Protein AF-A0A9E5DBB2-F1 (afdb_monomer_lite)

Organism: NCBI:txid2828780

Radius of gyration: 24.65 Å; chains: 1; bounding box: 68×37×73 Å

Sequence (153 aa):
MVISCLILSIAASGCVDIGNDVDELGESISQARTDLQFLQWAANSTGVILDDYSNIKNATSERNTVLMEGSGRTLKEDSEKALTELDSFSVSPSLQDVVAEYRDFLQRSYNCGDFVETNSQTLDLEALEKTLEMINETSDLFSEISEMVEQRN

Secondary structure (DSSP, 8-state):
-----------------HHHHHHHHHHHHHHHHHHHHHHHHHHHHHHHHHHHHHHHHHHHHTT-HHHHHHHHHHHHHHHHHHHHHHTT----GGGHHHHHHHHHHHHHHHHHHHHHHHHTTT--HHHHHHHHHHGGGHHHHHHHHHHHHHHT-

Structure (mmCIF, N/CA/C/O backbone):
data_AF-A0A9E5DBB2-F1
#
_entry.id   AF-A0A9E5DBB2-F1
#
loop_
_atom_site.group_PDB
_atom_site.id
_atom_site.type_symbol
_atom_site.label_atom_id
_atom_site.label_alt_id
_atom_site.label_comp_id
_atom_site.label_asym_id
_atom_site.label_entity_id
_atom_site.label_seq_id
_atom_site.pdbx_PDB_ins_code
_atom_site.Cartn_x
_atom_site.Cartn_y
_atom_site.Cartn_z
_atom_site.occupancy
_atom_site.B_iso_or_equiv
_atom_site.auth_seq_id
_atom_site.auth_comp_id
_atom_site.auth_asym_id
_atom_site.auth_atom_id
_atom_site.pdbx_PDB_model_num
ATOM 1 N N . MET A 1 1 ? 51.039 -28.947 -32.766 1.00 38.28 1 MET A N 1
ATOM 2 C CA . MET A 1 1 ? 49.881 -28.193 -32.245 1.00 38.28 1 MET A CA 1
ATOM 3 C C . MET A 1 1 ? 49.002 -27.860 -33.441 1.00 38.28 1 MET A C 1
ATOM 5 O O . MET A 1 1 ? 49.497 -27.231 -34.365 1.00 38.28 1 MET A O 1
ATOM 9 N N . VAL A 1 2 ? 47.788 -28.405 -33.493 1.00 39.66 2 VAL A N 1
ATOM 10 C CA . VAL A 1 2 ? 46.828 -28.238 -34.599 1.00 39.66 2 VAL A CA 1
ATOM 11 C C . VAL A 1 2 ? 45.843 -27.142 -34.218 1.00 39.66 2 VAL A C 1
ATOM 13 O O . VAL A 1 2 ? 45.174 -27.352 -33.219 1.00 39.66 2 VAL A O 1
ATOM 16 N N . ILE A 1 3 ? 45.760 -26.062 -35.008 1.00 44.12 3 ILE A N 1
ATOM 17 C CA . ILE A 1 3 ? 44.581 -25.218 -35.346 1.00 44.12 3 ILE A CA 1
ATOM 18 C C . ILE A 1 3 ? 45.062 -24.419 -36.581 1.00 44.12 3 ILE A C 1
ATOM 20 O O . ILE A 1 3 ? 45.957 -23.597 -36.434 1.00 44.12 3 ILE A O 1
ATOM 24 N N . SER A 1 4 ? 44.767 -24.678 -37.857 1.00 36.53 4 SER A N 1
ATOM 25 C CA . SER A 1 4 ? 43.585 -25.121 -38.612 1.00 36.53 4 SER A CA 1
ATOM 26 C C . SER A 1 4 ? 42.376 -24.184 -38.541 1.00 36.53 4 SER A C 1
ATOM 28 O O . SER A 1 4 ? 41.604 -24.258 -37.594 1.00 36.53 4 SER A O 1
ATOM 30 N N . CYS A 1 5 ? 42.224 -23.415 -39.633 1.00 39.72 5 CYS A N 1
ATOM 31 C CA . CYS A 1 5 ? 41.011 -22.768 -40.161 1.00 39.72 5 CYS A CA 1
ATOM 32 C C . CYS A 1 5 ? 40.483 -21.565 -39.340 1.00 39.72 5 CYS A C 1
ATOM 34 O O . CYS A 1 5 ? 40.449 -21.603 -38.126 1.00 39.72 5 CYS A O 1
ATOM 36 N N . LEU A 1 6 ? 40.059 -20.435 -39.907 1.00 39.97 6 LEU A N 1
ATOM 37 C CA . LEU A 1 6 ? 39.423 -20.205 -41.197 1.00 39.97 6 LEU A CA 1
ATOM 38 C C . LEU A 1 6 ? 39.797 -18.833 -41.780 1.00 39.97 6 LEU A C 1
ATOM 40 O O . LEU A 1 6 ? 39.948 -17.835 -41.084 1.00 39.97 6 LEU A O 1
ATOM 44 N N . ILE A 1 7 ? 39.861 -18.833 -43.104 1.00 51.00 7 ILE A N 1
ATOM 45 C CA . ILE A 1 7 ? 39.891 -17.689 -44.008 1.00 51.00 7 ILE A CA 1
ATOM 46 C C . ILE A 1 7 ? 38.579 -16.904 -43.839 1.00 51.00 7 ILE A C 1
ATOM 48 O O . ILE A 1 7 ? 37.511 -17.451 -44.112 1.00 51.00 7 ILE A O 1
ATOM 52 N N . LEU A 1 8 ? 38.643 -15.634 -43.428 1.00 46.06 8 LEU A N 1
ATOM 53 C CA . LEU A 1 8 ? 37.527 -14.701 -43.601 1.00 46.06 8 LEU A CA 1
ATOM 54 C C . LEU A 1 8 ? 37.630 -14.096 -45.000 1.00 46.06 8 LEU A C 1
ATOM 56 O O . LEU A 1 8 ? 38.415 -13.187 -45.268 1.00 46.06 8 LEU A O 1
ATOM 60 N N . SER A 1 9 ? 36.876 -14.717 -45.902 1.00 42.84 9 SER A N 1
ATOM 61 C CA . SER A 1 9 ? 36.685 -14.307 -47.283 1.00 42.84 9 SER A CA 1
ATOM 62 C C . SER A 1 9 ? 36.074 -12.910 -47.392 1.00 42.84 9 SER A C 1
ATOM 64 O O . SER A 1 9 ? 35.323 -12.439 -46.544 1.00 42.84 9 SER A O 1
ATOM 66 N N . ILE A 1 10 ? 36.445 -12.286 -48.499 1.00 46.56 10 ILE A N 1
ATOM 67 C CA . ILE A 1 10 ? 36.265 -10.898 -48.897 1.00 46.56 10 ILE A CA 1
ATOM 68 C C . ILE A 1 10 ? 34.786 -10.538 -49.141 1.00 46.56 10 ILE A C 1
ATOM 70 O O . ILE A 1 10 ? 34.052 -11.311 -49.746 1.00 46.56 10 ILE A O 1
ATOM 74 N N . ALA A 1 11 ? 34.436 -9.325 -48.700 1.00 48.88 11 ALA A N 1
ATOM 75 C CA . ALA A 1 11 ? 33.412 -8.377 -49.161 1.00 48.88 11 ALA A CA 1
ATOM 76 C C . ALA A 1 11 ? 32.086 -8.884 -49.765 1.00 48.88 11 ALA A C 1
ATOM 78 O O . ALA A 1 11 ? 32.045 -9.427 -50.866 1.00 48.88 11 ALA A O 1
ATOM 79 N N . ALA A 1 12 ? 30.980 -8.442 -49.160 1.00 40.69 12 ALA A N 1
ATOM 80 C CA . ALA A 1 12 ? 29.794 -8.019 -49.900 1.00 40.69 12 ALA A CA 1
ATOM 81 C C . ALA A 1 12 ? 29.075 -6.897 -49.133 1.00 40.69 12 ALA A C 1
ATOM 83 O O . ALA A 1 12 ? 28.598 -7.096 -48.023 1.00 40.69 12 ALA A O 1
ATOM 84 N N . SER A 1 13 ? 29.083 -5.710 -49.742 1.00 54.31 13 SER A N 1
ATOM 85 C CA . SER A 1 13 ? 28.110 -4.616 -49.627 1.00 54.31 13 SER A CA 1
ATOM 86 C C . SER A 1 13 ? 27.138 -4.619 -48.439 1.00 54.31 13 SER A C 1
ATOM 88 O O . SER A 1 13 ? 26.120 -5.306 -48.442 1.00 54.31 13 SER A O 1
ATOM 90 N N . GLY A 1 14 ? 27.384 -3.687 -47.531 1.00 35.47 14 GLY A N 1
ATOM 91 C CA . GLY A 1 14 ? 26.395 -3.119 -46.634 1.00 35.47 14 GLY A CA 1
ATOM 92 C C . GLY A 1 14 ? 27.130 -2.151 -45.730 1.00 35.47 14 GLY A C 1
ATOM 93 O O . GLY A 1 14 ? 27.947 -2.586 -44.926 1.00 35.47 14 GLY A O 1
ATOM 94 N N . CYS A 1 15 ? 26.898 -0.846 -45.873 1.00 52.41 15 CYS A N 1
ATOM 95 C CA . CYS A 1 15 ? 27.065 0.026 -44.719 1.00 52.41 15 CYS A CA 1
ATOM 96 C C . CYS A 1 15 ? 26.123 -0.544 -43.655 1.00 52.41 15 CYS A C 1
ATOM 98 O O . CYS A 1 15 ? 24.919 -0.325 -43.740 1.00 52.41 15 CYS A O 1
ATOM 100 N N . VAL A 1 16 ? 26.645 -1.364 -42.741 1.00 46.38 16 VAL A N 1
ATOM 101 C CA . VAL A 1 16 ? 25.950 -1.623 -41.487 1.00 46.38 16 VAL A CA 1
ATOM 102 C C . VAL A 1 16 ? 25.908 -0.277 -40.795 1.00 46.38 16 VAL A C 1
ATOM 104 O O . VAL A 1 16 ? 26.932 0.385 -40.611 1.00 46.38 16 VAL A O 1
ATOM 107 N N . ASP A 1 17 ? 24.680 0.152 -40.581 1.00 50.62 17 ASP A N 1
ATOM 108 C CA . ASP A 1 17 ? 24.295 1.388 -39.951 1.00 50.62 17 ASP A CA 1
ATOM 109 C C . ASP A 1 17 ? 24.848 1.415 -38.523 1.00 50.62 17 ASP A C 1
ATOM 111 O O . ASP A 1 17 ? 24.254 0.879 -37.595 1.00 50.62 17 ASP A O 1
ATOM 115 N N . ILE A 1 18 ? 26.025 2.021 -38.360 1.00 47.72 18 ILE A N 1
ATOM 116 C CA . ILE A 1 18 ? 26.657 2.287 -37.058 1.00 47.72 18 ILE A CA 1
ATOM 117 C C . ILE A 1 18 ? 25.768 3.219 -36.197 1.00 47.72 18 ILE A C 1
ATOM 119 O O . ILE A 1 18 ? 26.029 3.379 -35.008 1.00 47.72 18 ILE A O 1
ATOM 123 N N . GLY A 1 19 ? 24.711 3.823 -36.762 1.00 44.25 19 GLY A N 1
ATOM 124 C CA . GLY A 1 19 ? 23.722 4.601 -36.015 1.00 44.25 19 GLY A CA 1
ATOM 125 C C . GLY A 1 19 ? 22.753 3.751 -35.189 1.00 44.25 19 GLY A C 1
ATOM 126 O O . GLY A 1 19 ? 22.377 4.166 -34.099 1.00 44.25 19 GLY A O 1
ATOM 127 N N . ASN A 1 20 ? 22.406 2.545 -35.646 1.00 49.81 20 ASN A N 1
ATOM 128 C CA . ASN A 1 20 ? 21.326 1.761 -35.036 1.00 49.81 20 ASN A CA 1
ATOM 129 C C . ASN A 1 20 ? 21.748 1.094 -33.712 1.00 49.81 20 ASN A C 1
ATOM 131 O O . ASN A 1 20 ? 20.973 1.054 -32.763 1.00 49.81 20 ASN A O 1
ATOM 135 N N . ASP A 1 21 ? 23.005 0.649 -33.616 1.00 52.50 21 ASP A N 1
ATOM 136 C CA . ASP A 1 21 ? 23.537 0.013 -32.401 1.00 52.50 21 ASP A CA 1
ATOM 137 C C . ASP A 1 21 ? 23.698 1.015 -31.241 1.00 52.50 21 ASP A C 1
ATOM 139 O O . ASP A 1 21 ? 23.589 0.649 -30.072 1.00 52.50 21 ASP A O 1
ATOM 143 N N . VAL A 1 22 ? 23.971 2.292 -31.536 1.00 58.00 22 VAL A N 1
ATOM 144 C CA . VAL A 1 22 ? 24.138 3.334 -30.506 1.00 58.00 22 VAL A CA 1
ATOM 145 C C . VAL A 1 22 ? 22.784 3.782 -29.957 1.00 58.00 22 VAL A C 1
ATOM 147 O O . VAL A 1 22 ? 22.666 3.997 -28.749 1.00 58.00 22 VAL A O 1
ATOM 150 N N . ASP A 1 23 ? 21.770 3.873 -30.819 1.00 61.78 23 ASP A N 1
ATOM 151 C CA . ASP A 1 23 ? 20.405 4.210 -30.415 1.00 61.78 23 ASP A CA 1
ATOM 152 C C . ASP A 1 23 ? 19.772 3.070 -29.594 1.00 61.78 23 ASP A C 1
ATOM 154 O O . ASP A 1 23 ? 19.218 3.325 -28.524 1.00 61.78 23 ASP A O 1
ATOM 158 N N . GLU A 1 24 ? 19.970 1.806 -29.989 1.00 63.09 24 GLU A N 1
ATOM 159 C CA . GLU A 1 24 ? 19.488 0.630 -29.242 1.00 63.09 24 GLU A CA 1
ATOM 160 C C . GLU A 1 24 ? 20.163 0.493 -27.860 1.00 63.09 24 GLU A C 1
ATOM 162 O O . GLU A 1 24 ? 19.503 0.221 -26.851 1.00 63.09 24 GLU A O 1
ATOM 167 N N . LEU A 1 25 ? 21.472 0.763 -27.770 1.00 64.19 25 LEU A N 1
ATOM 168 C CA . LEU A 1 25 ? 22.183 0.819 -26.486 1.00 64.19 25 LEU A CA 1
ATOM 169 C C . LEU A 1 25 ? 21.689 1.975 -25.602 1.00 64.19 25 LEU A C 1
ATOM 171 O O . LEU A 1 25 ? 21.563 1.812 -24.386 1.00 64.19 25 LEU A O 1
ATOM 175 N N . GLY A 1 26 ? 21.398 3.137 -26.194 1.00 61.22 26 GLY A N 1
ATOM 176 C CA . GLY A 1 26 ? 20.861 4.299 -25.487 1.00 61.22 26 GLY A CA 1
ATOM 177 C C . GLY A 1 26 ? 19.474 4.043 -24.892 1.00 61.22 26 GLY A C 1
ATOM 178 O O . GLY A 1 26 ? 19.241 4.343 -23.716 1.00 61.22 26 GLY A O 1
ATOM 179 N N . GLU A 1 27 ? 18.577 3.429 -25.665 1.00 67.62 27 GLU A N 1
ATOM 180 C CA . GLU A 1 27 ? 17.238 3.039 -25.214 1.00 67.62 27 GLU A CA 1
ATOM 181 C C . GLU A 1 27 ? 17.295 1.963 -24.122 1.00 67.62 27 GLU A C 1
ATOM 183 O O . GLU A 1 27 ? 16.628 2.095 -23.092 1.00 67.62 27 GLU A O 1
ATOM 188 N N . SER A 1 28 ? 18.157 0.952 -24.274 1.00 68.19 28 SER A N 1
ATOM 189 C CA . SER A 1 28 ? 18.336 -0.097 -23.264 1.00 68.19 28 SER A CA 1
ATOM 190 C C . SER A 1 28 ? 18.846 0.452 -21.926 1.00 68.19 28 SER A C 1
ATOM 192 O O . SER A 1 28 ? 18.391 0.006 -20.870 1.00 68.19 28 SER A O 1
ATOM 194 N N . ILE A 1 29 ? 19.767 1.423 -21.943 1.00 76.00 29 ILE A N 1
ATOM 195 C CA . ILE A 1 29 ? 20.264 2.082 -20.723 1.00 76.00 29 ILE A CA 1
ATOM 196 C C . ILE A 1 29 ? 19.168 2.952 -20.095 1.00 76.00 29 ILE A C 1
ATOM 198 O O . ILE A 1 29 ? 19.016 2.965 -18.870 1.00 76.00 29 ILE A O 1
ATOM 202 N N . SER A 1 30 ? 18.386 3.661 -20.915 1.00 85.12 30 SER A N 1
ATOM 203 C CA . SER A 1 30 ? 17.254 4.460 -20.439 1.00 85.12 30 SER A CA 1
ATOM 204 C C . SER A 1 30 ? 16.200 3.587 -19.755 1.00 85.12 30 SER A C 1
ATOM 206 O O . SER A 1 30 ? 15.757 3.917 -18.655 1.00 85.12 30 SER A O 1
ATOM 208 N N . GLN A 1 31 ? 15.854 2.442 -20.349 1.00 91.31 31 GLN A N 1
ATOM 209 C CA . GLN A 1 31 ? 14.888 1.510 -19.771 1.00 91.31 31 GLN A CA 1
ATOM 210 C C . GLN A 1 31 ? 15.396 0.893 -18.463 1.00 91.31 31 GLN A C 1
ATOM 212 O O . GLN A 1 31 ? 14.663 0.861 -17.477 1.00 91.31 31 GLN A O 1
ATOM 217 N N . ALA A 1 32 ? 16.664 0.467 -18.413 1.00 87.44 32 ALA A N 1
ATOM 218 C CA . ALA A 1 32 ? 17.264 -0.074 -17.192 1.00 87.44 32 ALA A CA 1
ATOM 219 C C . ALA A 1 32 ? 17.242 0.940 -16.033 1.00 87.44 32 ALA A C 1
ATOM 221 O O . ALA A 1 32 ? 17.027 0.570 -14.879 1.00 87.44 32 ALA A O 1
ATOM 222 N N . ARG A 1 33 ? 17.413 2.234 -16.335 1.00 89.44 33 ARG A N 1
ATOM 223 C CA . ARG A 1 33 ? 17.299 3.305 -15.341 1.00 89.44 33 ARG A CA 1
ATOM 224 C C . ARG A 1 33 ? 15.868 3.470 -14.831 1.00 89.44 33 ARG A C 1
ATOM 226 O O . ARG A 1 33 ? 15.692 3.617 -13.625 1.00 89.44 33 ARG A O 1
ATOM 233 N N . THR A 1 34 ? 14.870 3.463 -15.712 1.00 92.00 34 THR A N 1
ATOM 234 C CA . THR A 1 34 ? 13.454 3.544 -15.312 1.00 92.00 34 THR A CA 1
ATOM 235 C C . THR A 1 34 ? 13.051 2.348 -14.452 1.00 92.00 34 THR A C 1
ATOM 237 O O . THR A 1 34 ? 12.407 2.530 -13.422 1.00 92.00 34 THR A O 1
ATOM 240 N N . ASP A 1 35 ? 13.496 1.147 -14.818 1.00 93.25 35 ASP A N 1
ATOM 241 C CA . ASP A 1 35 ? 13.283 -0.078 -14.045 1.00 93.25 35 ASP A CA 1
ATOM 242 C C . ASP A 1 35 ? 13.868 0.035 -12.625 1.00 93.25 35 ASP A C 1
ATOM 244 O O . ASP A 1 35 ? 13.189 -0.262 -11.644 1.00 93.25 35 ASP A O 1
ATOM 248 N N . LEU A 1 36 ? 15.109 0.522 -12.496 1.00 92.31 36 LEU A N 1
ATOM 249 C CA . LEU A 1 36 ? 15.742 0.759 -11.193 1.00 92.31 36 LEU A CA 1
ATOM 250 C C . LEU A 1 36 ? 15.004 1.817 -10.365 1.00 92.31 36 LEU A C 1
ATOM 252 O O . LEU A 1 36 ? 14.843 1.646 -9.159 1.00 92.31 36 LEU A O 1
ATOM 256 N N . GLN A 1 37 ? 14.546 2.900 -11.000 1.00 94.31 37 GLN A N 1
ATOM 257 C CA . GLN A 1 37 ? 13.764 3.939 -10.326 1.00 94.31 37 GLN A CA 1
ATOM 258 C C . GLN A 1 37 ? 12.447 3.386 -9.780 1.00 94.31 37 GLN A C 1
ATOM 260 O O . GLN A 1 37 ? 12.108 3.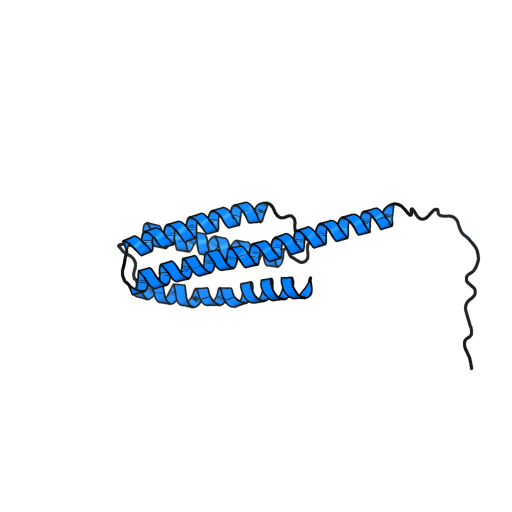684 -8.638 1.00 94.31 37 GLN A O 1
ATOM 265 N N . PHE A 1 38 ? 11.745 2.560 -10.562 1.00 95.50 38 PHE A N 1
ATOM 266 C CA . PHE A 1 38 ? 10.540 1.870 -10.109 1.00 95.50 38 PHE A CA 1
ATOM 267 C C . PHE A 1 38 ? 10.832 0.978 -8.900 1.00 95.50 38 PHE A C 1
ATOM 269 O O . PHE A 1 38 ? 10.175 1.126 -7.876 1.00 95.50 38 PHE A O 1
ATOM 276 N N . LEU A 1 39 ? 11.836 0.101 -8.982 1.00 94.00 39 LEU A N 1
ATOM 277 C CA . LEU A 1 39 ? 12.137 -0.843 -7.901 1.00 94.00 39 LEU A CA 1
ATOM 278 C C . LEU A 1 39 ? 12.537 -0.125 -6.599 1.00 94.00 39 LEU A C 1
ATOM 280 O O . LEU A 1 39 ? 12.062 -0.477 -5.521 1.00 94.00 39 LEU A O 1
ATOM 284 N N . GLN A 1 40 ? 13.354 0.931 -6.691 1.00 92.56 40 GLN A N 1
ATOM 285 C CA . GLN A 1 40 ? 13.727 1.753 -5.533 1.00 92.56 40 GLN A CA 1
ATOM 286 C C . GLN A 1 40 ? 12.523 2.483 -4.931 1.00 92.56 40 GLN A C 1
ATOM 288 O O . GLN A 1 40 ? 12.374 2.549 -3.710 1.00 92.56 40 GLN A O 1
ATOM 293 N N . TRP A 1 41 ? 11.659 3.044 -5.777 1.00 96.50 41 TRP A N 1
ATOM 294 C CA . TRP A 1 41 ? 10.438 3.701 -5.328 1.00 96.50 41 TRP A CA 1
ATOM 295 C C . TRP A 1 41 ? 9.463 2.711 -4.674 1.00 96.50 41 TRP A C 1
ATOM 297 O O . TRP A 1 41 ? 8.922 3.010 -3.607 1.00 96.50 41 TRP A O 1
ATOM 307 N N . ALA A 1 42 ? 9.278 1.524 -5.257 1.00 94.25 42 ALA A N 1
ATOM 308 C CA . ALA A 1 42 ? 8.396 0.484 -4.736 1.00 94.25 42 ALA A CA 1
ATOM 309 C C . ALA A 1 42 ? 8.875 -0.004 -3.361 1.00 94.25 42 ALA A C 1
ATOM 311 O O . ALA A 1 42 ? 8.082 -0.080 -2.426 1.00 94.25 42 ALA A O 1
ATOM 312 N N . ALA A 1 43 ? 10.183 -0.222 -3.187 1.00 89.19 43 ALA A N 1
ATO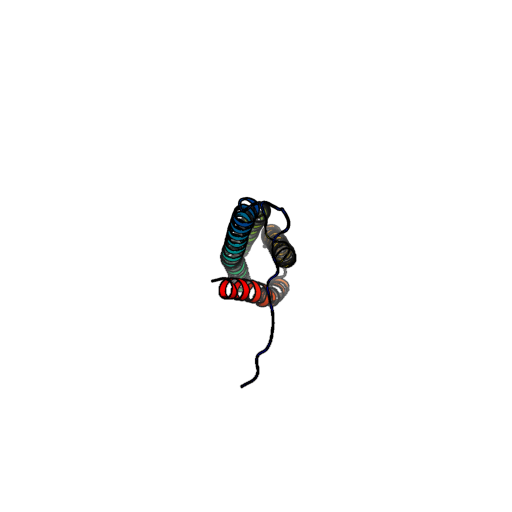M 313 C CA . ALA A 1 43 ? 10.762 -0.582 -1.892 1.00 89.19 43 ALA A CA 1
ATOM 314 C C . ALA A 1 43 ? 10.518 0.500 -0.822 1.00 89.19 43 ALA A C 1
ATOM 316 O O . ALA A 1 43 ? 10.070 0.201 0.285 1.00 89.19 43 ALA A O 1
ATOM 317 N N . ASN A 1 44 ? 10.762 1.771 -1.159 1.00 90.75 44 ASN A N 1
ATOM 318 C CA . ASN A 1 44 ? 10.573 2.883 -0.224 1.00 90.75 44 ASN A CA 1
ATOM 319 C C . ASN A 1 44 ? 9.101 3.078 0.161 1.00 90.75 44 ASN A C 1
ATOM 321 O O . ASN A 1 44 ? 8.788 3.248 1.337 1.00 90.75 44 ASN A O 1
ATOM 325 N N . SER A 1 45 ? 8.198 3.053 -0.823 1.00 94.19 45 SER A N 1
ATOM 326 C CA . SER A 1 45 ? 6.760 3.195 -0.574 1.00 94.19 45 SER A CA 1
ATOM 327 C C . SER A 1 45 ? 6.200 2.001 0.201 1.00 94.19 45 SER A C 1
ATOM 329 O O . SER A 1 45 ? 5.394 2.209 1.101 1.00 94.19 45 SER A O 1
ATOM 331 N N . THR A 1 46 ? 6.701 0.781 -0.025 1.00 90.88 46 THR A N 1
ATOM 332 C CA . THR A 1 46 ? 6.346 -0.387 0.800 1.00 90.88 46 THR A CA 1
ATOM 333 C C . THR A 1 46 ? 6.675 -0.149 2.272 1.00 90.88 46 THR A C 1
ATOM 335 O O . THR A 1 46 ? 5.850 -0.446 3.130 1.00 90.88 46 THR A O 1
ATOM 338 N N . GLY A 1 47 ? 7.841 0.434 2.573 1.00 89.31 47 GLY A N 1
ATOM 339 C CA . GLY A 1 47 ? 8.219 0.791 3.944 1.00 89.31 47 GLY A CA 1
ATOM 340 C C . GLY A 1 47 ? 7.202 1.715 4.621 1.00 89.31 47 GLY A C 1
ATOM 341 O O . GLY A 1 47 ? 6.790 1.444 5.744 1.00 89.31 47 GLY A O 1
ATOM 342 N N . VAL A 1 48 ? 6.730 2.744 3.909 1.00 94.19 48 VAL A N 1
ATOM 343 C CA . VAL A 1 48 ? 5.687 3.663 4.406 1.00 94.19 48 VAL A CA 1
ATOM 344 C C . VAL A 1 48 ? 4.384 2.914 4.700 1.00 94.19 48 VAL A C 1
ATOM 346 O O . VAL A 1 48 ? 3.837 3.029 5.792 1.00 94.19 48 VAL A O 1
ATOM 349 N N . ILE A 1 49 ? 3.925 2.079 3.766 1.00 94.38 49 ILE A N 1
ATOM 350 C CA . ILE A 1 49 ? 2.677 1.321 3.930 1.00 94.38 49 ILE A CA 1
ATOM 351 C C . ILE A 1 49 ? 2.765 0.323 5.098 1.00 94.38 49 ILE A C 1
ATOM 353 O O . ILE A 1 49 ? 1.796 0.128 5.834 1.00 94.38 49 ILE A O 1
ATOM 357 N N . LEU A 1 50 ? 3.922 -0.310 5.308 1.00 90.69 50 LEU A N 1
ATOM 358 C CA . LEU A 1 50 ? 4.139 -1.209 6.446 1.00 90.69 50 LEU A CA 1
ATOM 359 C C . LEU A 1 50 ? 4.157 -0.459 7.787 1.00 90.69 50 LEU A C 1
ATOM 361 O O . LEU A 1 50 ? 3.614 -0.967 8.774 1.00 90.69 50 LEU A O 1
ATOM 365 N N . ASP A 1 51 ? 4.723 0.748 7.828 1.00 92.69 51 ASP A N 1
ATOM 366 C CA . ASP A 1 51 ? 4.667 1.610 9.011 1.00 92.69 51 ASP A CA 1
ATOM 367 C C . ASP A 1 51 ? 3.215 1.995 9.348 1.00 92.69 51 ASP A C 1
ATOM 369 O O . ASP A 1 51 ? 2.816 1.952 10.516 1.00 92.69 51 ASP A O 1
ATOM 373 N N . ASP A 1 52 ? 2.381 2.270 8.345 1.00 95.12 52 ASP A N 1
ATOM 374 C CA . ASP A 1 52 ? 0.955 2.549 8.542 1.00 95.12 52 ASP A CA 1
ATOM 375 C C . ASP A 1 52 ? 0.190 1.349 9.106 1.00 95.12 52 ASP A C 1
ATOM 377 O O . ASP A 1 52 ? -0.584 1.486 10.060 1.00 95.12 52 ASP A O 1
ATOM 381 N N . TYR A 1 53 ? 0.450 0.146 8.588 1.00 92.50 53 TYR A N 1
ATOM 382 C CA . TYR A 1 53 ? -0.094 -1.082 9.167 1.00 92.50 53 TYR A CA 1
ATOM 383 C C . TYR A 1 53 ? 0.332 -1.274 10.627 1.00 92.50 53 TYR A C 1
ATOM 385 O O . TYR A 1 53 ? -0.492 -1.648 11.469 1.00 92.50 53 TYR A O 1
ATOM 393 N N . SER A 1 54 ? 1.594 -0.982 10.950 1.00 91.62 54 SER A N 1
ATOM 394 C CA . SER A 1 54 ? 2.108 -1.018 12.323 1.00 91.62 54 SER A CA 1
ATOM 395 C C . SER A 1 54 ? 1.377 -0.018 13.226 1.00 91.62 54 SER A C 1
ATOM 397 O O . SER A 1 54 ? 0.981 -0.361 14.343 1.00 91.62 54 SER A O 1
ATOM 399 N N . ASN A 1 55 ? 1.100 1.189 12.729 1.00 94.25 55 ASN A N 1
ATOM 400 C CA . ASN A 1 55 ? 0.334 2.201 13.456 1.00 94.25 55 ASN A CA 1
ATOM 401 C C . ASN A 1 55 ? -1.104 1.742 13.741 1.00 94.25 55 ASN A C 1
ATOM 403 O O . ASN A 1 55 ? -1.563 1.854 14.880 1.00 94.25 55 ASN A O 1
ATOM 407 N N . ILE A 1 56 ? -1.790 1.149 12.755 1.00 92.75 56 ILE A N 1
ATOM 408 C CA . ILE A 1 56 ? -3.126 0.563 12.952 1.00 92.75 56 ILE A CA 1
ATOM 409 C C . ILE A 1 56 ? -3.071 -0.558 13.994 1.00 92.75 56 ILE A C 1
ATOM 411 O O . ILE A 1 56 ? -3.926 -0.613 14.882 1.00 92.75 56 ILE A O 1
ATOM 415 N N . LYS A 1 57 ? -2.069 -1.442 13.920 1.00 90.56 57 LYS A N 1
ATOM 416 C CA . LYS A 1 57 ? -1.890 -2.534 14.884 1.00 90.56 57 LYS A CA 1
ATOM 417 C C . LYS A 1 57 ? -1.720 -1.999 16.304 1.00 90.56 57 LYS A C 1
ATOM 419 O O . LYS A 1 57 ? -2.447 -2.423 17.198 1.00 90.56 57 LYS A O 1
ATOM 424 N N . ASN A 1 58 ? -0.830 -1.028 16.500 1.00 91.31 58 ASN A N 1
ATOM 425 C CA . ASN A 1 58 ? -0.601 -0.407 17.804 1.00 91.31 58 ASN A CA 1
ATOM 426 C C . ASN A 1 58 ? -1.880 0.251 18.342 1.00 91.31 58 ASN A C 1
ATOM 428 O O . ASN A 1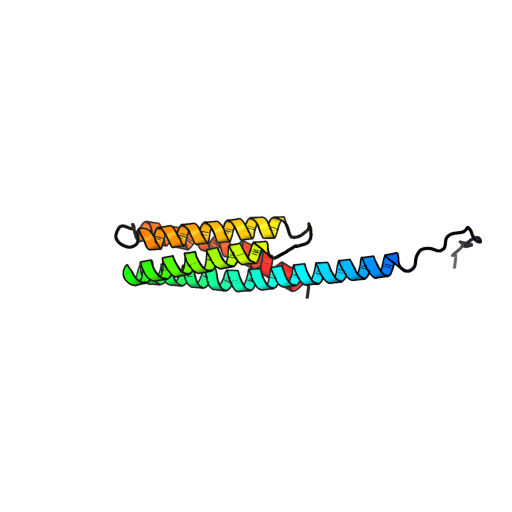 58 ? -2.278 -0.011 19.477 1.00 91.31 58 ASN A O 1
ATOM 432 N N . ALA A 1 59 ? -2.582 1.027 17.510 1.00 91.75 59 ALA A N 1
ATOM 433 C CA . ALA A 1 59 ? -3.844 1.658 17.889 1.00 91.75 59 ALA A CA 1
ATOM 434 C C . ALA A 1 59 ? -4.934 0.633 18.258 1.00 91.75 59 ALA A C 1
ATOM 436 O O . ALA A 1 59 ? -5.703 0.853 19.198 1.00 91.75 59 ALA A O 1
ATOM 437 N N . THR A 1 60 ? -4.974 -0.500 17.551 1.00 89.88 60 THR A N 1
ATOM 438 C CA . THR A 1 60 ? -5.901 -1.610 17.817 1.00 89.88 60 THR A CA 1
ATOM 439 C C . THR A 1 60 ? -5.607 -2.262 19.167 1.00 89.88 60 THR A C 1
ATOM 441 O O . THR A 1 60 ? -6.518 -2.403 19.985 1.00 89.88 60 THR A O 1
ATOM 444 N N . SER A 1 61 ? -4.339 -2.570 19.456 1.00 88.00 61 SER A N 1
ATOM 445 C CA . SER A 1 61 ? -3.929 -3.167 20.732 1.00 88.00 61 SER A CA 1
ATOM 446 C C . SER A 1 61 ? -4.121 -2.221 21.925 1.00 88.00 61 SER A C 1
ATOM 448 O O . SER A 1 61 ? -4.445 -2.662 23.029 1.00 88.00 61 SER A O 1
ATOM 450 N N . GLU A 1 62 ? -4.005 -0.909 21.711 1.00 90.75 62 GLU A N 1
ATOM 451 C CA . GLU A 1 62 ? -4.358 0.122 22.698 1.00 90.75 62 GLU A CA 1
ATOM 452 C C . GLU A 1 62 ? -5.873 0.343 22.835 1.00 90.75 62 GLU A C 1
ATOM 454 O O . GLU A 1 62 ? -6.318 1.054 23.740 1.00 90.75 62 GLU A O 1
ATOM 459 N N . ARG A 1 63 ? -6.677 -0.261 21.948 1.00 89.00 63 ARG A N 1
ATOM 460 C CA . ARG A 1 63 ? -8.128 -0.048 21.825 1.00 89.00 63 ARG A CA 1
ATOM 461 C C . ARG A 1 63 ? -8.485 1.432 21.656 1.00 89.00 63 ARG A C 1
ATOM 463 O O . ARG A 1 63 ? -9.522 1.897 22.135 1.00 89.00 63 ARG A O 1
ATOM 470 N N . ASN A 1 64 ? -7.610 2.184 20.993 1.00 92.69 64 ASN A N 1
ATOM 471 C CA . ASN A 1 64 ? -7.753 3.616 20.796 1.00 92.69 64 ASN A CA 1
ATOM 472 C C . ASN A 1 64 ? -8.410 3.891 19.442 1.00 92.69 64 ASN A C 1
ATOM 474 O O . ASN A 1 64 ? -7.738 4.070 18.429 1.00 92.69 64 ASN A O 1
ATOM 478 N N . THR A 1 65 ? -9.740 3.947 19.433 1.00 90.38 65 THR A N 1
ATOM 479 C CA . THR A 1 65 ? -10.532 4.078 18.200 1.00 90.38 65 THR A CA 1
ATOM 480 C C . THR A 1 65 ? -10.255 5.370 17.427 1.00 90.38 65 THR A C 1
ATOM 482 O O . THR A 1 65 ? -10.351 5.373 16.203 1.00 90.38 65 THR A O 1
ATOM 485 N N . VAL A 1 66 ? -9.851 6.449 18.109 1.00 93.88 66 VAL A N 1
ATOM 486 C CA . VAL A 1 66 ? -9.462 7.715 17.465 1.00 93.88 66 VAL A CA 1
ATOM 487 C C . VAL A 1 66 ? -8.136 7.561 16.723 1.00 93.88 66 VAL A C 1
ATOM 489 O O . VAL A 1 66 ? -8.019 8.008 15.583 1.00 93.88 66 VAL A O 1
ATOM 492 N N . LEU A 1 67 ? -7.144 6.910 17.343 1.00 95.00 67 LEU A N 1
ATOM 493 C CA . LEU A 1 67 ? -5.888 6.602 16.657 1.00 95.00 67 LEU A CA 1
ATOM 494 C C . LEU A 1 67 ? -6.106 5.602 15.524 1.00 95.00 67 LEU A C 1
ATOM 496 O O . LEU A 1 67 ? -5.525 5.785 14.465 1.00 95.00 67 LEU A O 1
ATOM 500 N N . MET A 1 68 ? -6.981 4.608 15.698 1.00 92.81 68 MET A N 1
ATOM 501 C CA . MET A 1 68 ? -7.315 3.666 14.629 1.00 92.81 68 MET A CA 1
ATOM 502 C C . MET A 1 68 ? -7.907 4.384 13.417 1.00 92.81 68 MET A C 1
ATOM 504 O O . MET A 1 68 ? -7.438 4.169 12.306 1.00 92.81 68 MET A O 1
ATOM 508 N N . GLU A 1 69 ? -8.900 5.254 13.623 1.00 94.50 69 GLU A N 1
ATOM 509 C CA . GLU A 1 69 ? -9.498 6.043 12.541 1.00 94.50 69 GLU A CA 1
ATOM 510 C C . GLU A 1 69 ? -8.437 6.883 11.815 1.00 94.50 69 GLU A C 1
ATOM 512 O O . GLU A 1 69 ? -8.372 6.882 10.587 1.00 94.50 69 GLU A O 1
ATOM 517 N N . GLY A 1 70 ? -7.576 7.564 12.580 1.00 97.19 70 GLY A N 1
ATOM 518 C CA . GLY A 1 70 ? -6.474 8.355 12.038 1.00 97.19 70 GLY A CA 1
ATOM 519 C C . GLY A 1 70 ? -5.487 7.519 11.222 1.00 97.19 70 GLY A C 1
ATOM 520 O O . GLY A 1 70 ? -5.180 7.885 10.094 1.00 97.19 70 GLY A O 1
ATOM 521 N N . SER A 1 71 ? -5.031 6.384 11.752 1.00 96.38 71 SER A N 1
ATOM 522 C CA . SER A 1 71 ? -4.089 5.495 11.064 1.00 96.38 71 SER A CA 1
ATOM 523 C C . SER A 1 71 ? -4.709 4.802 9.848 1.00 96.38 71 SER A C 1
ATOM 525 O O . SER A 1 71 ? -4.030 4.630 8.842 1.00 96.38 71 SER A O 1
ATOM 527 N N . GLY A 1 72 ? -5.999 4.453 9.897 1.00 95.69 72 GLY A N 1
ATOM 528 C CA . GLY A 1 72 ? -6.737 3.943 8.739 1.00 95.69 72 GLY A CA 1
ATOM 529 C C . GLY A 1 72 ? -6.800 4.967 7.605 1.00 95.69 72 GLY A C 1
ATOM 530 O O . GLY A 1 72 ? -6.527 4.632 6.452 1.00 95.69 72 GLY A O 1
ATOM 531 N N . ARG A 1 73 ? -7.067 6.236 7.940 1.00 98.25 73 ARG A N 1
ATOM 532 C CA . ARG A 1 73 ? -7.026 7.344 6.978 1.00 98.25 73 ARG A CA 1
ATOM 533 C C . ARG A 1 73 ? -5.641 7.517 6.359 1.00 98.25 73 ARG A C 1
ATOM 535 O O . ARG A 1 73 ? -5.556 7.628 5.143 1.00 98.25 73 ARG A O 1
ATOM 542 N N . THR A 1 74 ? -4.577 7.499 7.163 1.00 98.31 74 THR A N 1
ATOM 543 C CA . THR A 1 74 ? -3.199 7.610 6.653 1.00 98.31 74 THR A CA 1
ATOM 544 C C . THR A 1 74 ? -2.873 6.483 5.673 1.00 98.31 74 THR A C 1
ATOM 546 O O . THR A 1 74 ? -2.518 6.775 4.536 1.00 98.31 74 THR A O 1
ATOM 549 N N . LEU A 1 75 ? -3.133 5.221 6.047 1.00 97.19 75 LEU A N 1
ATOM 550 C CA . LEU A 1 75 ? -2.907 4.067 5.168 1.00 97.19 75 LEU A CA 1
ATOM 551 C C . LEU A 1 75 ? -3.630 4.218 3.823 1.00 97.19 75 LEU A C 1
ATOM 553 O O . LEU A 1 75 ? -3.081 3.911 2.764 1.00 97.19 75 LEU A O 1
ATOM 557 N N . LYS A 1 76 ? -4.883 4.676 3.865 1.00 97.69 76 LYS A N 1
ATOM 558 C CA . LYS A 1 76 ? -5.703 4.916 2.677 1.00 97.69 76 LYS A CA 1
ATOM 559 C C . LYS A 1 76 ? -5.106 6.007 1.786 1.00 97.69 76 LYS A C 1
ATOM 561 O O . LYS A 1 76 ? -4.951 5.777 0.589 1.00 97.69 76 LYS A O 1
ATOM 566 N N . GLU A 1 77 ? -4.764 7.160 2.357 1.00 98.56 77 GLU A N 1
ATOM 567 C CA . GLU A 1 77 ? -4.202 8.305 1.628 1.00 98.56 77 GLU A CA 1
ATOM 568 C C . GLU A 1 77 ? -2.844 7.969 0.992 1.00 98.56 77 GLU A C 1
ATOM 570 O O . GLU A 1 77 ? -2.626 8.256 -0.189 1.00 98.56 77 GLU A O 1
ATOM 575 N N . ASP A 1 78 ? -1.950 7.306 1.729 1.00 98.44 78 ASP A N 1
ATOM 576 C CA . ASP A 1 78 ? -0.631 6.931 1.216 1.00 98.44 78 ASP A CA 1
ATOM 577 C C . ASP A 1 78 ? -0.718 5.811 0.168 1.00 98.44 78 ASP A C 1
ATOM 579 O O . ASP A 1 78 ? -0.013 5.863 -0.845 1.00 98.44 78 ASP A O 1
ATOM 583 N N . SER A 1 79 ? -1.651 4.863 0.320 1.00 97.69 79 SER A N 1
ATOM 584 C CA . SER A 1 79 ? -1.930 3.854 -0.713 1.00 97.69 79 SER A CA 1
ATOM 585 C C . SER A 1 79 ? -2.476 4.481 -2.000 1.00 97.69 79 SER A C 1
ATOM 587 O O . SER A 1 79 ? -2.040 4.125 -3.093 1.00 97.69 79 SER A O 1
ATOM 589 N N . GLU A 1 80 ? -3.409 5.433 -1.897 1.00 98.38 80 GLU A N 1
ATOM 590 C CA . GLU A 1 80 ? -3.975 6.148 -3.052 1.00 98.38 80 GLU A CA 1
ATOM 591 C C . GLU A 1 80 ? -2.907 6.959 -3.796 1.00 98.38 80 GLU A C 1
ATOM 593 O O . GLU A 1 80 ? -2.820 6.935 -5.031 1.00 98.38 80 GLU A O 1
ATOM 598 N N . LYS A 1 81 ? -2.041 7.640 -3.042 1.00 98.38 81 LYS A N 1
ATOM 599 C CA . LYS A 1 81 ? -0.902 8.370 -3.595 1.00 98.38 81 LYS A CA 1
ATOM 600 C C . LYS A 1 81 ? 0.076 7.431 -4.300 1.00 98.38 81 LYS A C 1
ATOM 602 O O . LYS A 1 81 ? 0.490 7.728 -5.420 1.00 98.38 81 LYS A O 1
ATOM 607 N N . ALA A 1 82 ? 0.422 6.304 -3.678 1.00 97.69 82 ALA A N 1
ATOM 608 C CA . ALA A 1 82 ? 1.329 5.326 -4.265 1.00 97.69 82 ALA A CA 1
ATOM 609 C C . ALA A 1 82 ? 0.744 4.683 -5.533 1.00 97.69 82 ALA A C 1
ATOM 611 O O . ALA A 1 82 ? 1.465 4.524 -6.513 1.00 97.69 82 ALA A O 1
ATOM 612 N N . LEU A 1 83 ? -0.562 4.388 -5.566 1.00 97.88 83 LEU A N 1
ATOM 613 C CA . LEU A 1 83 ? -1.251 3.915 -6.775 1.00 97.88 83 LEU A CA 1
ATOM 614 C C . LEU A 1 83 ? -1.157 4.936 -7.913 1.00 97.88 83 LEU A C 1
ATOM 616 O O . LEU A 1 83 ? -0.868 4.574 -9.049 1.00 97.88 83 LEU A O 1
ATOM 620 N N . THR A 1 84 ? -1.350 6.217 -7.598 1.00 97.81 84 THR A N 1
ATOM 621 C CA . THR A 1 84 ? -1.244 7.300 -8.585 1.00 97.81 84 THR A CA 1
ATOM 622 C C . THR A 1 84 ? 0.179 7.429 -9.133 1.00 97.81 84 THR A C 1
ATOM 624 O O . THR A 1 84 ? 0.370 7.651 -10.328 1.00 97.81 84 THR A O 1
ATOM 627 N N . GLU A 1 85 ? 1.193 7.299 -8.276 1.00 98.00 85 GLU A N 1
ATOM 628 C CA . GLU A 1 85 ? 2.596 7.378 -8.692 1.00 98.00 85 GLU A CA 1
ATOM 629 C C . GLU A 1 85 ? 3.046 6.124 -9.460 1.00 98.00 85 GLU A C 1
ATOM 631 O O . GLU A 1 85 ? 3.806 6.254 -10.421 1.00 98.00 85 GLU A O 1
ATOM 636 N N . LEU A 1 86 ? 2.514 4.938 -9.131 1.00 96.88 86 LEU A N 1
ATOM 637 C CA . LEU A 1 86 ? 2.762 3.690 -9.862 1.00 96.88 86 LEU A CA 1
ATOM 638 C C . LEU A 1 86 ? 2.453 3.834 -11.358 1.00 96.88 86 LEU A C 1
ATOM 640 O O . LEU A 1 86 ? 3.235 3.396 -12.200 1.00 96.88 86 LEU A O 1
ATOM 644 N N . ASP A 1 87 ? 1.346 4.501 -11.690 1.00 94.50 87 ASP A N 1
ATOM 645 C CA . ASP A 1 87 ? 0.899 4.709 -13.072 1.00 94.50 87 ASP A CA 1
ATOM 646 C C . ASP A 1 87 ? 1.827 5.634 -13.886 1.00 94.50 87 ASP A C 1
ATOM 648 O O . ASP A 1 87 ? 1.702 5.720 -15.110 1.00 94.50 87 ASP A O 1
ATOM 652 N N . SER A 1 88 ? 2.782 6.312 -13.237 1.00 95.12 88 SER A N 1
ATOM 653 C CA . SER A 1 88 ? 3.792 7.131 -13.917 1.00 95.12 88 SER A CA 1
ATOM 654 C C . SER A 1 88 ? 4.984 6.326 -14.450 1.00 95.12 88 SER A C 1
ATOM 656 O O . SER A 1 88 ? 5.740 6.833 -15.285 1.00 95.12 88 SER A O 1
ATOM 658 N N . PHE A 1 89 ? 5.160 5.075 -14.008 1.00 94.12 89 PHE A N 1
ATOM 659 C CA . PHE A 1 89 ? 6.277 4.233 -14.425 1.00 94.12 89 PHE A CA 1
ATOM 660 C C . PHE A 1 89 ? 5.960 3.455 -15.705 1.00 94.12 89 PHE A C 1
ATOM 662 O O . PHE A 1 89 ? 4.965 2.744 -15.808 1.00 94.12 89 PHE A O 1
ATOM 669 N N . SER A 1 90 ? 6.878 3.524 -16.670 1.00 94.44 90 SER A N 1
ATOM 670 C CA . SER A 1 90 ? 6.872 2.683 -17.871 1.00 94.44 90 SER A CA 1
ATOM 671 C C . SER A 1 90 ? 8.010 1.667 -17.782 1.00 94.44 90 SER A C 1
ATOM 673 O O . SER A 1 90 ? 9.100 1.891 -18.312 1.00 94.44 90 SER A O 1
ATOM 675 N N . VAL A 1 91 ? 7.776 0.572 -17.059 1.00 93.19 91 VAL A N 1
ATOM 676 C CA . VAL A 1 91 ? 8.785 -0.472 -16.814 1.00 93.19 91 VAL A CA 1
ATOM 677 C C . VAL A 1 91 ? 8.914 -1.454 -17.978 1.00 93.19 91 VAL A C 1
ATOM 679 O O . VAL A 1 91 ? 7.990 -1.630 -18.779 1.00 93.19 91 VAL A O 1
ATOM 682 N N . SER A 1 92 ? 10.052 -2.143 -18.044 1.00 93.50 92 SER A N 1
ATOM 683 C CA . SER A 1 92 ? 10.290 -3.186 -19.036 1.00 93.50 92 SER A CA 1
ATOM 684 C C . SER A 1 92 ? 9.320 -4.365 -18.869 1.00 93.50 92 SER A C 1
ATOM 686 O O . SER A 1 92 ? 8.794 -4.592 -17.776 1.00 93.50 92 SER A O 1
ATOM 688 N N . PRO A 1 93 ? 9.117 -5.189 -19.917 1.00 93.31 93 PRO A N 1
ATOM 689 C CA . PRO A 1 93 ? 8.280 -6.386 -19.824 1.00 93.31 93 PRO A CA 1
ATOM 690 C C . PRO A 1 93 ? 8.656 -7.326 -18.669 1.00 93.31 93 PRO A C 1
ATOM 692 O O . PRO A 1 93 ? 7.786 -7.996 -18.129 1.00 93.31 93 PRO A O 1
ATOM 695 N N . SER A 1 94 ? 9.932 -7.343 -18.262 1.00 90.31 94 SER A N 1
ATOM 696 C CA . SER A 1 94 ? 10.427 -8.192 -17.168 1.00 90.31 94 SER A CA 1
ATOM 697 C C . SER A 1 94 ? 9.909 -7.813 -15.777 1.00 90.31 94 SER A C 1
ATOM 699 O O . SER A 1 94 ? 10.036 -8.617 -14.863 1.00 90.31 94 SER A O 1
ATOM 701 N N . LEU A 1 95 ? 9.349 -6.610 -15.611 1.00 92.38 95 LEU A N 1
ATOM 702 C CA . LEU A 1 95 ? 8.845 -6.102 -14.330 1.00 92.38 95 LEU A CA 1
ATOM 703 C C . LEU A 1 95 ? 7.319 -5.948 -14.299 1.00 92.38 95 LEU A C 1
ATOM 705 O O . LEU A 1 95 ? 6.779 -5.460 -13.311 1.00 92.38 95 LEU A O 1
ATOM 709 N N . GLN A 1 96 ? 6.612 -6.333 -15.364 1.00 92.88 96 GLN A N 1
ATOM 710 C CA . GLN A 1 96 ? 5.158 -6.147 -15.447 1.00 92.88 96 GLN A CA 1
ATOM 711 C C . GLN A 1 96 ? 4.405 -6.956 -14.385 1.00 92.88 96 GLN A C 1
ATOM 713 O O . GLN A 1 96 ? 3.458 -6.439 -13.796 1.00 92.88 96 GLN A O 1
ATOM 718 N N . ASP A 1 97 ? 4.862 -8.176 -14.091 1.00 90.25 97 ASP A N 1
ATOM 719 C CA . ASP A 1 97 ? 4.266 -9.012 -13.044 1.00 90.25 97 ASP A CA 1
ATOM 720 C C . ASP A 1 97 ? 4.471 -8.377 -11.658 1.00 90.25 97 ASP A C 1
ATOM 722 O O . ASP A 1 97 ? 3.514 -8.219 -10.905 1.00 90.25 97 ASP A O 1
ATOM 726 N N . VAL A 1 98 ? 5.675 -7.863 -11.378 1.00 90.25 98 VAL A N 1
ATOM 727 C CA . VAL A 1 98 ? 5.983 -7.136 -10.131 1.00 90.25 98 VAL A CA 1
ATOM 728 C C . VAL A 1 98 ? 5.118 -5.880 -9.985 1.00 90.25 98 VAL A C 1
ATOM 730 O O . VAL A 1 98 ? 4.603 -5.602 -8.907 1.00 90.25 98 VAL A O 1
ATOM 733 N N . VAL A 1 99 ? 4.909 -5.118 -11.066 1.00 94.00 99 VAL A N 1
ATOM 734 C CA . VAL A 1 99 ? 3.996 -3.959 -11.067 1.00 94.00 99 VAL A CA 1
ATOM 735 C C . VAL A 1 99 ? 2.563 -4.378 -10.742 1.00 94.00 99 VAL A C 1
ATOM 737 O O . VAL A 1 99 ? 1.887 -3.684 -9.982 1.00 94.00 99 VAL A O 1
ATOM 740 N N . ALA A 1 100 ? 2.087 -5.489 -11.308 1.00 93.75 100 ALA A N 1
ATOM 741 C CA . ALA A 1 100 ? 0.741 -5.989 -11.054 1.00 93.75 100 ALA A CA 1
ATOM 742 C C . ALA A 1 100 ? 0.570 -6.425 -9.591 1.00 93.75 100 ALA A C 1
ATOM 744 O O . ALA A 1 100 ? -0.371 -5.984 -8.931 1.00 93.75 100 ALA A O 1
ATOM 745 N N . GLU A 1 101 ? 1.509 -7.207 -9.059 1.00 91.19 101 GLU A N 1
ATOM 746 C CA . GLU A 1 101 ? 1.489 -7.638 -7.658 1.00 91.19 101 GLU A CA 1
ATOM 747 C C . GLU A 1 101 ? 1.589 -6.456 -6.690 1.00 91.19 101 GLU A C 1
ATOM 749 O O . GLU A 1 101 ? 0.861 -6.394 -5.693 1.00 91.19 101 GLU A O 1
ATOM 754 N N . TYR A 1 102 ? 2.430 -5.471 -7.012 1.00 93.06 102 TYR A N 1
ATOM 755 C CA . TYR A 1 102 ? 2.553 -4.263 -6.209 1.00 93.06 102 TYR A CA 1
ATOM 756 C C . TYR A 1 102 ? 1.276 -3.416 -6.236 1.00 93.06 102 TYR A C 1
ATOM 758 O O . TYR A 1 102 ? 0.832 -2.929 -5.195 1.00 93.06 102 TYR A O 1
ATOM 766 N N . ARG A 1 103 ? 0.612 -3.299 -7.393 1.00 95.81 103 ARG A N 1
ATOM 767 C CA . ARG A 1 103 ? -0.706 -2.653 -7.495 1.00 95.81 103 ARG A CA 1
ATOM 768 C C . ARG A 1 103 ? -1.746 -3.359 -6.624 1.00 95.81 103 ARG A C 1
ATOM 770 O O . ARG A 1 103 ? -2.486 -2.690 -5.903 1.00 95.81 103 ARG A O 1
ATOM 777 N N . ASP A 1 104 ? -1.789 -4.688 -6.657 1.00 93.19 104 ASP A N 1
ATOM 778 C CA . ASP A 1 104 ? -2.719 -5.485 -5.849 1.00 93.19 104 ASP A CA 1
ATOM 779 C C . ASP A 1 104 ? -2.441 -5.345 -4.346 1.00 93.19 104 ASP A C 1
ATOM 781 O O . ASP A 1 104 ? -3.369 -5.304 -3.530 1.00 93.19 104 ASP A O 1
ATOM 785 N N . PHE A 1 105 ? -1.170 -5.245 -3.949 1.00 91.31 105 PHE A N 1
ATOM 786 C CA . PHE A 1 105 ? -0.789 -4.878 -2.588 1.00 91.31 105 PHE A CA 1
ATOM 787 C C . PHE A 1 105 ? -1.342 -3.501 -2.200 1.00 91.31 105 PHE A C 1
ATOM 789 O O . PHE A 1 105 ? -2.111 -3.415 -1.242 1.00 91.31 105 PHE A O 1
ATOM 796 N N . LEU A 1 106 ? -1.045 -2.450 -2.969 1.00 94.56 106 LEU A N 1
ATOM 797 C CA . LEU A 1 106 ? -1.508 -1.092 -2.670 1.00 94.56 106 LEU A CA 1
ATOM 798 C C . LEU A 1 106 ? -3.041 -0.990 -2.623 1.00 94.56 106 LEU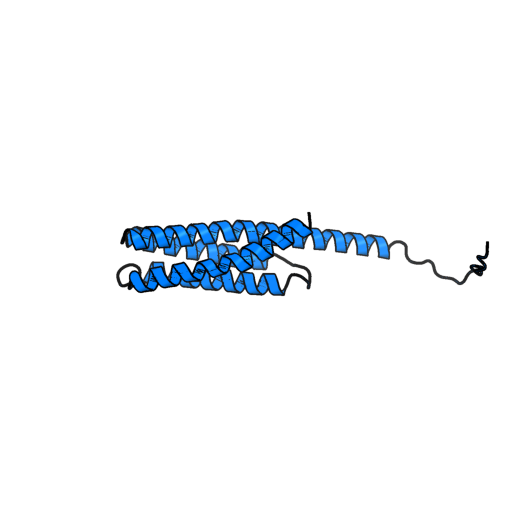 A C 1
ATOM 800 O O . LEU A 1 106 ? -3.594 -0.307 -1.762 1.00 94.56 106 LEU A O 1
ATOM 804 N N . GLN A 1 107 ? -3.756 -1.708 -3.492 1.00 95.44 107 GLN A N 1
ATOM 805 C CA . GLN A 1 107 ? -5.219 -1.718 -3.480 1.00 95.44 107 GLN A CA 1
ATOM 806 C C . GLN A 1 107 ? -5.791 -2.399 -2.227 1.00 95.44 107 GLN A C 1
ATOM 808 O O . GLN A 1 107 ? -6.798 -1.942 -1.676 1.00 95.44 107 GLN A O 1
ATOM 813 N N . ARG A 1 108 ? -5.165 -3.484 -1.752 1.00 91.81 108 ARG A N 1
ATOM 814 C CA . ARG A 1 108 ? -5.538 -4.125 -0.479 1.00 91.81 108 ARG A CA 1
ATOM 815 C C . ARG A 1 108 ? -5.266 -3.202 0.707 1.00 91.81 108 ARG A C 1
ATOM 817 O O . ARG A 1 108 ? -6.115 -3.114 1.594 1.00 91.81 108 ARG A O 1
ATOM 824 N N . SER A 1 109 ? -4.146 -2.486 0.682 1.00 93.50 109 SER A N 1
ATOM 825 C CA . SER A 1 109 ? -3.780 -1.476 1.678 1.00 93.50 109 SER A CA 1
ATOM 826 C C . SER A 1 109 ? -4.794 -0.342 1.740 1.00 93.50 109 SER A C 1
ATOM 828 O O . SER A 1 109 ? -5.347 -0.084 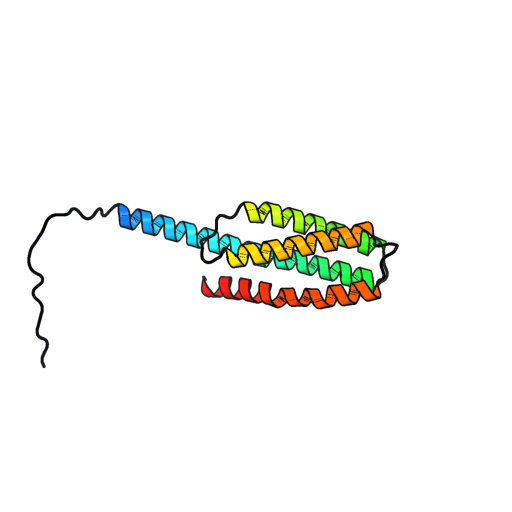2.810 1.00 93.50 109 SER A O 1
ATOM 830 N N . TYR A 1 110 ? -5.168 0.221 0.589 1.00 95.44 110 TYR A N 1
ATOM 831 C CA . TYR A 1 110 ? -6.230 1.222 0.490 1.00 95.44 110 TYR A CA 1
ATOM 832 C C . TYR A 1 110 ? -7.540 0.734 1.120 1.00 95.44 110 TYR A C 1
ATOM 834 O O . TYR A 1 110 ? -8.114 1.398 1.983 1.00 95.44 110 TYR A O 1
ATOM 842 N N . ASN A 1 111 ? -7.996 -0.459 0.725 1.00 92.75 111 ASN A N 1
ATOM 843 C CA . ASN A 1 111 ? -9.255 -1.025 1.209 1.00 92.75 111 ASN A CA 1
ATOM 844 C C . ASN A 1 111 ? -9.221 -1.284 2.724 1.00 92.75 111 ASN A C 1
ATOM 846 O O . ASN A 1 111 ? -10.228 -1.097 3.407 1.00 92.75 111 ASN A O 1
ATOM 850 N N . CYS A 1 112 ? -8.072 -1.708 3.259 1.00 91.19 112 CYS A N 1
ATOM 851 C CA . CYS A 1 112 ? -7.885 -1.871 4.697 1.00 91.19 112 CYS A CA 1
ATOM 852 C C . CYS A 1 112 ? -7.965 -0.525 5.424 1.00 91.19 112 CYS A C 1
ATOM 854 O O . CYS A 1 112 ? -8.658 -0.423 6.437 1.00 91.19 112 CYS A O 1
ATOM 856 N N . GLY A 1 113 ? -7.293 0.503 4.902 1.00 94.19 113 GLY A N 1
ATOM 857 C CA . GLY A 1 113 ? -7.333 1.852 5.457 1.00 94.19 113 GLY A CA 1
ATOM 858 C C . GLY A 1 113 ? -8.755 2.412 5.516 1.00 94.19 113 GLY A C 1
ATOM 859 O O . GLY A 1 113 ? -9.207 2.828 6.582 1.00 94.19 113 GLY A O 1
ATOM 860 N N . ASP A 1 114 ? -9.501 2.318 4.411 1.00 94.81 114 ASP A N 1
ATOM 861 C CA . ASP A 1 114 ? -10.899 2.766 4.326 1.00 94.81 114 ASP A CA 1
ATOM 862 C C . ASP A 1 114 ? -11.825 2.010 5.290 1.00 94.81 114 ASP A C 1
ATOM 864 O O . ASP A 1 114 ? -12.671 2.606 5.968 1.00 94.81 114 ASP A O 1
ATOM 868 N N . PHE A 1 115 ? -11.630 0.693 5.412 1.00 91.31 115 PHE A N 1
ATOM 869 C CA . PHE A 1 115 ? -12.379 -0.131 6.353 1.00 91.31 115 PHE A CA 1
ATOM 870 C C . PHE A 1 115 ? -12.122 0.284 7.805 1.00 91.31 115 PHE A C 1
ATOM 872 O O . PHE A 1 115 ? -13.079 0.441 8.568 1.00 91.31 115 PHE A O 1
ATOM 879 N N . VAL A 1 116 ? -10.859 0.490 8.187 1.00 91.75 116 VAL A N 1
ATOM 880 C CA . VAL A 1 116 ? -10.487 0.907 9.545 1.00 91.75 116 VAL A CA 1
ATOM 881 C C . VAL A 1 116 ? -10.975 2.325 9.841 1.00 91.75 116 VAL A C 1
ATOM 883 O O . VAL A 1 116 ? -11.569 2.536 10.898 1.00 91.75 116 VAL A O 1
ATOM 886 N N . GLU A 1 117 ? -10.794 3.269 8.911 1.00 93.62 117 GLU A N 1
ATOM 887 C CA . GLU A 1 117 ? -11.305 4.641 9.029 1.00 93.62 117 GLU A CA 1
ATOM 888 C C . GLU A 1 117 ? -12.819 4.635 9.287 1.00 93.62 117 GLU A C 1
ATOM 890 O O . GLU A 1 117 ? -13.302 5.250 10.235 1.00 93.62 117 GLU A O 1
ATOM 895 N N . THR A 1 118 ? -13.575 3.887 8.482 1.00 89.62 118 THR A N 1
ATOM 896 C CA . THR A 1 118 ? -15.043 3.915 8.525 1.00 89.62 118 THR A CA 1
ATOM 897 C C . THR A 1 118 ? -15.626 3.160 9.723 1.00 89.62 118 THR A C 1
ATOM 899 O O . THR A 1 118 ? -16.696 3.516 10.217 1.00 89.62 118 THR A O 1
ATOM 902 N N . ASN A 1 119 ? -14.957 2.102 10.194 1.00 87.81 119 ASN A N 1
ATOM 903 C CA . ASN A 1 119 ? -15.545 1.154 11.145 1.00 87.81 119 ASN A CA 1
ATOM 904 C C . ASN A 1 119 ? -14.876 1.155 12.524 1.00 87.81 119 ASN A C 1
ATOM 906 O O . ASN A 1 119 ? -15.241 0.322 13.353 1.00 87.81 119 ASN A O 1
ATOM 910 N N . SER A 1 120 ? -13.927 2.056 12.806 1.00 85.19 120 SER A N 1
ATOM 911 C CA . SER A 1 120 ? -13.106 2.056 14.035 1.00 85.19 120 SER A CA 1
ATOM 912 C C . SER A 1 120 ? -13.909 1.942 15.341 1.00 85.19 120 SER A C 1
ATOM 914 O O . SER A 1 120 ? -13.433 1.362 16.314 1.00 85.19 120 SER A O 1
ATOM 916 N N . GLN A 1 121 ? -15.143 2.454 15.371 1.00 83.19 121 GLN A N 1
ATOM 917 C CA . GLN A 1 121 ? -16.015 2.444 16.552 1.00 83.19 121 GLN A CA 1
ATOM 918 C C . GLN A 1 121 ? -16.830 1.156 16.738 1.00 83.19 121 GLN A C 1
ATOM 920 O O . GLN A 1 121 ? -17.321 0.896 17.836 1.00 83.19 121 GLN A O 1
ATOM 925 N N . THR A 1 122 ? -17.012 0.367 15.680 1.00 84.44 122 THR A N 1
ATOM 926 C CA . THR A 1 122 ? -17.850 -0.849 15.667 1.00 84.44 122 THR A CA 1
ATOM 927 C C . THR A 1 122 ? -17.065 -2.105 15.304 1.00 84.44 122 THR A C 1
ATOM 929 O O . THR A 1 122 ? -17.641 -3.185 15.189 1.00 84.44 122 THR A O 1
ATOM 932 N N . LEU A 1 123 ? -15.765 -1.945 15.078 1.00 78.56 123 LEU A N 1
ATOM 933 C CA . LEU A 1 123 ? -14.848 -2.972 14.625 1.00 78.56 123 LEU A CA 1
ATOM 934 C C . LEU A 1 123 ? -14.648 -4.042 15.701 1.00 78.56 123 LEU A C 1
ATOM 936 O O . LEU A 1 123 ? -14.398 -3.741 16.869 1.00 78.56 123 LEU A O 1
ATOM 940 N N . ASP A 1 124 ? -14.717 -5.303 15.283 1.00 81.88 124 ASP A N 1
ATOM 941 C CA . ASP A 1 124 ? -14.220 -6.409 16.092 1.00 81.88 124 ASP A CA 1
ATOM 942 C C . ASP A 1 124 ? -12.685 -6.365 16.079 1.00 81.88 124 ASP A C 1
ATOM 944 O O . ASP A 1 124 ? -12.037 -6.733 15.095 1.00 81.88 124 ASP A O 1
ATOM 948 N N . LEU A 1 125 ? -12.114 -5.852 17.170 1.00 77.12 125 LEU A N 1
ATOM 949 C CA . LEU A 1 125 ? -10.678 -5.609 17.293 1.00 77.12 125 LEU A CA 1
ATOM 950 C C . LEU A 1 125 ? -9.862 -6.909 17.250 1.00 77.12 125 LEU A C 1
ATOM 952 O O . LEU A 1 125 ? -8.771 -6.908 16.691 1.00 77.12 125 LEU A O 1
ATOM 956 N N . GLU A 1 126 ? -10.390 -8.024 17.765 1.00 76.31 126 GLU A N 1
ATOM 957 C CA . GLU A 1 126 ? -9.674 -9.310 17.758 1.00 76.31 126 GLU A CA 1
ATOM 958 C C . GLU A 1 126 ? -9.582 -9.884 16.336 1.00 76.31 126 GLU A C 1
ATOM 960 O O . GLU A 1 126 ? -8.544 -10.406 15.920 1.00 76.31 126 GLU A O 1
ATOM 965 N N . ALA A 1 127 ? -10.655 -9.746 15.551 1.00 73.75 127 ALA A N 1
ATOM 966 C CA . ALA A 1 127 ? -10.651 -10.137 14.144 1.00 73.75 127 ALA A CA 1
ATOM 967 C C . ALA A 1 127 ? -9.712 -9.255 13.299 1.00 73.75 127 ALA A C 1
ATOM 969 O O . ALA A 1 127 ? -9.053 -9.751 12.376 1.00 73.75 127 ALA A O 1
ATOM 970 N N . LEU A 1 128 ? -9.622 -7.960 13.625 1.00 78.88 128 LEU A N 1
ATOM 971 C CA . LEU A 1 128 ? -8.719 -7.025 12.959 1.00 78.88 128 LEU A CA 1
ATOM 972 C C . LEU A 1 128 ? -7.249 -7.346 13.252 1.00 78.88 128 LEU A C 1
ATOM 974 O O . LEU A 1 128 ? -6.466 -7.430 12.311 1.00 78.88 128 LEU A O 1
ATOM 978 N N . GLU A 1 129 ? -6.878 -7.602 14.510 1.00 74.75 129 GLU A N 1
ATOM 979 C CA . GLU A 1 129 ? -5.501 -7.975 14.874 1.00 74.75 129 GLU A CA 1
ATOM 980 C C . GLU A 1 129 ? -5.025 -9.209 14.101 1.00 74.75 129 GLU A C 1
ATOM 982 O O . GLU A 1 129 ? -3.941 -9.195 13.518 1.00 74.75 129 GLU A O 1
ATOM 987 N N . LYS A 1 130 ? -5.870 -10.241 13.993 1.00 72.31 130 LYS A N 1
ATOM 988 C CA . LYS A 1 130 ? -5.552 -11.444 13.212 1.00 72.31 130 LYS A CA 1
ATOM 989 C C . LYS A 1 130 ? -5.374 -11.154 11.718 1.00 72.31 130 LYS A C 1
ATOM 991 O O . LYS A 1 130 ? -4.552 -11.782 11.057 1.00 72.31 130 LYS A O 1
ATOM 996 N N . THR A 1 131 ? -6.146 -10.214 11.180 1.00 71.44 131 THR A N 1
ATOM 997 C CA . THR A 1 131 ? -6.038 -9.796 9.775 1.00 71.44 131 THR A CA 1
ATOM 998 C C . THR A 1 131 ? -4.741 -9.029 9.523 1.00 71.44 131 THR A C 1
ATOM 1000 O O . THR A 1 131 ? -4.060 -9.290 8.534 1.00 71.44 131 THR A O 1
ATOM 1003 N N . LEU A 1 132 ? -4.351 -8.155 10.453 1.00 75.56 132 LEU A N 1
ATOM 1004 C CA . LEU A 1 132 ? -3.087 -7.418 10.405 1.00 75.56 132 LEU A CA 1
ATOM 1005 C C . LEU A 1 132 ? -1.867 -8.338 10.549 1.00 75.56 132 LEU A C 1
ATOM 1007 O O . LEU A 1 132 ? -0.821 -8.055 9.977 1.00 75.56 132 LEU A O 1
ATOM 1011 N N . GLU A 1 133 ? -1.981 -9.460 11.262 1.00 69.44 133 GLU A N 1
ATOM 1012 C CA . GLU A 1 133 ? -0.901 -10.453 11.331 1.00 69.44 133 GLU A CA 1
ATOM 1013 C C . GLU A 1 133 ? -0.667 -11.189 10.006 1.00 69.44 133 GLU A C 1
ATOM 1015 O O . GLU A 1 133 ? 0.482 -11.483 9.686 1.00 69.44 133 GLU A O 1
ATOM 1020 N N . MET A 1 134 ? -1.712 -11.441 9.210 1.00 60.97 134 MET A N 1
ATOM 1021 C CA . MET A 1 134 ? -1.566 -12.059 7.881 1.00 60.97 134 MET A CA 1
ATOM 1022 C C . MET A 1 134 ? -0.938 -11.101 6.858 1.00 60.97 134 MET A C 1
ATOM 1024 O O . MET A 1 134 ? -0.302 -11.544 5.912 1.00 60.97 134 MET A O 1
ATOM 1028 N N . ILE A 1 135 ? -1.039 -9.784 7.065 1.00 64.50 135 ILE A N 1
ATOM 1029 C CA . ILE A 1 135 ? -0.394 -8.779 6.202 1.00 64.50 135 ILE A CA 1
ATOM 1030 C C . ILE A 1 135 ? 1.140 -8.856 6.271 1.00 64.50 135 ILE A C 1
ATOM 1032 O O . ILE A 1 135 ? 1.808 -8.421 5.334 1.00 64.50 135 ILE A O 1
ATOM 1036 N N . ASN A 1 136 ? 1.722 -9.510 7.284 1.00 58.09 136 ASN A N 1
ATOM 1037 C CA . ASN A 1 136 ? 3.148 -9.850 7.269 1.00 58.09 136 ASN A CA 1
ATOM 1038 C C . ASN A 1 136 ? 3.554 -10.742 6.080 1.00 58.09 136 ASN A C 1
ATOM 1040 O O . ASN A 1 136 ? 4.739 -10.785 5.766 1.00 58.09 136 ASN A O 1
ATOM 1044 N N . GLU A 1 137 ? 2.626 -11.399 5.376 1.00 52.62 137 GLU A N 1
ATOM 1045 C CA . GLU A 1 137 ? 2.907 -12.113 4.116 1.00 52.62 137 GLU A CA 1
ATOM 1046 C C . GLU A 1 137 ? 3.348 -11.161 2.977 1.00 52.62 137 GLU A C 1
ATOM 1048 O O . GLU A 1 137 ? 3.976 -11.586 2.015 1.00 52.62 137 GLU A O 1
ATOM 1053 N N . THR A 1 138 ? 3.149 -9.844 3.124 1.00 61.06 138 THR A N 1
ATOM 1054 C CA . THR A 1 138 ? 3.748 -8.801 2.259 1.00 61.06 138 THR A CA 1
ATOM 1055 C C . THR A 1 138 ? 5.285 -8.789 2.322 1.00 61.06 138 THR A C 1
ATOM 1057 O O . THR A 1 138 ? 5.945 -8.264 1.425 1.00 61.06 138 THR A O 1
ATOM 1060 N N . SER A 1 139 ? 5.879 -9.389 3.361 1.00 63.75 139 SER A N 1
ATOM 1061 C CA . SER A 1 139 ? 7.337 -9.504 3.503 1.00 63.75 139 SER A CA 1
ATOM 1062 C C . SER A 1 139 ? 7.978 -10.238 2.325 1.00 63.75 139 SER A C 1
ATOM 1064 O O . SER A 1 139 ? 9.122 -9.938 1.990 1.00 63.75 139 SER A O 1
ATOM 1066 N N . ASP A 1 140 ? 7.249 -11.149 1.674 1.00 69.25 140 ASP A N 1
ATOM 1067 C CA . ASP A 1 140 ? 7.756 -11.901 0.525 1.00 69.25 140 ASP A CA 1
ATOM 1068 C C . ASP A 1 140 ? 7.885 -10.993 -0.709 1.00 69.25 140 ASP A C 1
ATOM 1070 O O . ASP A 1 140 ? 8.951 -10.945 -1.317 1.00 69.25 140 ASP A O 1
ATOM 1074 N N . LEU A 1 141 ? 6.869 -10.167 -0.997 1.00 72.44 141 LEU A N 1
ATOM 1075 C CA . LEU A 1 141 ? 6.909 -9.175 -2.083 1.00 7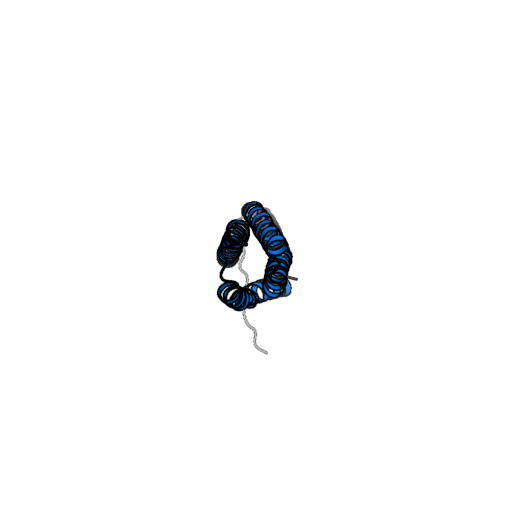2.44 141 LEU A CA 1
ATOM 1076 C C . LEU A 1 141 ? 8.002 -8.120 -1.849 1.00 72.44 141 LEU A C 1
ATOM 1078 O O . LEU A 1 141 ? 8.721 -7.735 -2.769 1.00 72.44 141 LEU A O 1
ATOM 1082 N N . PHE A 1 142 ? 8.162 -7.658 -0.605 1.00 74.69 142 PHE A N 1
ATOM 1083 C CA . PHE A 1 142 ? 9.228 -6.717 -0.256 1.00 74.69 142 PHE A CA 1
ATOM 1084 C C . PHE A 1 142 ? 10.622 -7.339 -0.411 1.00 74.69 142 PHE A C 1
ATOM 1086 O O . PHE A 1 142 ? 11.548 -6.672 -0.882 1.00 74.69 142 PHE A O 1
ATOM 1093 N N . SER A 1 143 ? 10.772 -8.608 -0.023 1.00 78.31 143 SER A N 1
ATOM 1094 C CA . SER A 1 143 ? 12.022 -9.353 -0.185 1.00 78.31 143 SER A CA 1
ATOM 1095 C C . SER A 1 143 ? 12.355 -9.526 -1.664 1.00 78.31 143 SER A C 1
ATOM 1097 O O . SER A 1 143 ? 13.477 -9.233 -2.060 1.00 78.31 143 SER A O 1
ATOM 1099 N N . GLU A 1 144 ? 11.374 -9.882 -2.496 1.00 81.00 144 GLU A N 1
ATOM 1100 C CA . GLU A 1 144 ? 11.545 -9.991 -3.946 1.00 81.00 144 GLU A CA 1
ATOM 1101 C C . GLU A 1 144 ? 11.970 -8.656 -4.576 1.00 81.00 144 GLU A C 1
ATOM 1103 O O . GLU A 1 144 ? 12.986 -8.595 -5.269 1.00 81.00 144 GLU A O 1
ATOM 1108 N N . ILE A 1 145 ? 11.267 -7.557 -4.275 1.00 80.06 145 ILE A N 1
ATOM 1109 C CA . ILE A 1 145 ? 11.635 -6.224 -4.780 1.00 80.06 145 ILE A CA 1
ATOM 1110 C C . ILE A 1 145 ? 13.054 -5.850 -4.327 1.00 80.06 145 ILE A C 1
ATOM 1112 O O . ILE A 1 145 ? 13.844 -5.346 -5.128 1.00 80.06 145 ILE A O 1
ATOM 1116 N N . SER A 1 146 ? 13.403 -6.119 -3.067 1.00 78.69 146 SER A N 1
ATOM 1117 C CA . SER A 1 146 ? 14.731 -5.820 -2.518 1.00 78.69 146 SER A CA 1
ATOM 1118 C C . SER A 1 146 ? 15.834 -6.632 -3.204 1.00 78.69 146 SER A C 1
ATOM 1120 O O . SER A 1 146 ? 16.839 -6.059 -3.625 1.00 78.69 146 SER A O 1
ATOM 1122 N N . GLU A 1 147 ? 15.632 -7.936 -3.402 1.00 83.38 147 GLU A N 1
ATOM 1123 C CA . GLU A 1 147 ? 16.564 -8.801 -4.134 1.00 83.38 147 GLU A CA 1
ATOM 1124 C C . GLU A 1 147 ? 16.762 -8.319 -5.579 1.00 83.38 147 GLU A C 1
ATOM 1126 O O . GLU A 1 147 ? 17.887 -8.294 -6.087 1.00 83.38 147 GLU A O 1
ATOM 1131 N N . MET A 1 148 ? 15.694 -7.871 -6.244 1.00 83.12 148 MET A N 1
ATOM 1132 C CA . MET A 1 148 ? 15.771 -7.329 -7.603 1.00 83.12 148 MET A CA 1
ATOM 1133 C C . MET A 1 148 ? 16.525 -5.996 -7.677 1.00 83.12 148 MET A C 1
ATOM 1135 O O . MET A 1 148 ? 17.212 -5.744 -8.671 1.00 83.12 148 MET A O 1
ATOM 1139 N N . VAL A 1 149 ? 16.427 -5.149 -6.645 1.00 78.50 149 VAL A N 1
ATOM 1140 C CA . VAL A 1 149 ? 17.248 -3.931 -6.525 1.00 78.50 149 VAL A CA 1
ATOM 1141 C C . VAL A 1 149 ? 18.724 -4.299 -6.371 1.00 78.50 149 VAL A C 1
ATOM 1143 O O . VAL A 1 149 ? 19.570 -3.713 -7.044 1.00 78.50 149 VAL A O 1
ATOM 1146 N N . GLU A 1 150 ? 19.048 -5.273 -5.519 1.00 77.06 150 GLU A N 1
ATOM 1147 C CA . GLU A 1 150 ? 20.429 -5.702 -5.270 1.00 77.06 150 GLU A CA 1
ATOM 1148 C C . GLU A 1 150 ? 21.091 -6.323 -6.505 1.00 77.06 150 GLU A C 1
ATOM 1150 O O . GLU A 1 150 ? 22.241 -6.013 -6.797 1.00 77.06 150 GLU A O 1
ATOM 1155 N N . GLN A 1 151 ? 20.370 -7.148 -7.270 1.00 76.38 151 GLN A N 1
ATOM 1156 C CA . GLN A 1 151 ? 20.901 -7.797 -8.478 1.00 76.38 151 GLN A CA 1
ATOM 1157 C C . GLN A 1 151 ? 21.187 -6.827 -9.636 1.00 76.38 151 GLN A C 1
ATOM 1159 O O . GLN A 1 151 ? 21.886 -7.195 -10.583 1.00 76.38 151 GLN A O 1
ATOM 1164 N N . ARG A 1 152 ? 20.619 -5.616 -9.600 1.00 69.81 152 ARG A N 1
ATOM 1165 C CA . ARG A 1 152 ? 20.740 -4.607 -10.666 1.00 69.81 152 ARG A CA 1
ATOM 1166 C C . ARG A 1 152 ? 21.663 -3.430 -10.305 1.00 69.81 152 ARG A C 1
ATOM 1168 O O . ARG A 1 152 ? 21.817 -2.538 -11.141 1.00 69.81 152 ARG A O 1
ATOM 1175 N N . ASN A 1 153 ? 22.271 -3.438 -9.112 1.00 56.50 153 ASN A N 1
ATOM 1176 C CA . ASN A 1 153 ? 23.326 -2.508 -8.672 1.00 56.50 153 ASN A CA 1
ATOM 1177 C C . ASN A 1 153 ? 24.728 -3.099 -8.880 1.00 56.50 153 ASN A C 1
ATOM 1179 O O . ASN A 1 153 ? 25.661 -2.296 -9.115 1.00 56.50 153 ASN A O 1
#

Foldseek 3Di:
DDDDDDDPDDDDDDPPPPPPVVVVVVVVVVQLVLQLVLLVLLLVLVVQLLVLLVQLLVCLVVLPLVSQLVSLQSQQVSLVVSLVVLVVGDHDPVCVVLSVVSNVLSVVSNVSSVCSNVCSPPDPSVVVNVVSVVNCVCVVSSVVSVVVSVVSD

pLDDT: mean 80.89, std 17.85, range [35.47, 98.56]